Protein AF-A0A1N7RY72-F1 (afdb_monomer_lite)

Organism: NCBI:txid1701573

Secondary structure (DSSP, 8-state):
-PPP-THHHHHHHHHHHHHHHHHHHHHTSPPPHHHHHHHHHHHHHHH--S-GGGHHHHHHHHHHHHHHHHS-------HHHHHHHHHHHHTT--HHHHHHHHHHHHTT---

Sequence (111 aa):
MENYTGFVSDAILLSIGRAILRKQQRDGRSIGDAEARGHAQVLQGRYGFVQEKETDTFCNEVLRAFRYLEQRELQAISKLAYANFRVDELIGNSVLDAELVQDLQSAGYPR

Foldseek 3Di:
DDDDDDPVLLVVLLVLLVVVVVVCVVVVHDDDLVRQLVSLLVVCVVPVNDDPVCSNVSSVSSSVSNVCVVPDPPPDDDPVVVVVVVVCVVVVVPCVPPPVVVVCVVVPNDD

pLDDT: mean 83.22, std 14.38, range [50.59, 97.81]

Radius of gyration: 18.68 Å; chains: 1; bounding box: 46×38×44 Å

Structure (mmCIF, N/CA/C/O backbone):
data_AF-A0A1N7RY72-F1
#
_entry.id   AF-A0A1N7RY72-F1
#
loop_
_atom_site.group_PDB
_atom_site.id
_atom_site.type_symbol
_atom_site.label_atom_id
_atom_site.label_alt_id
_atom_site.label_comp_id
_atom_site.label_asym_id
_atom_site.label_entity_id
_atom_site.label_seq_id
_atom_site.pdbx_PDB_ins_code
_atom_site.Cartn_x
_atom_site.Cartn_y
_atom_site.Cartn_z
_atom_site.occupancy
_atom_site.B_iso_or_equiv
_atom_site.auth_seq_id
_atom_site.auth_comp_id
_atom_site.auth_asym_id
_atom_site.auth_atom_id
_atom_site.pdbx_PDB_model_num
ATOM 1 N N . MET A 1 1 ? 22.060 -1.673 -5.890 1.00 55.62 1 MET A N 1
ATOM 2 C CA . MET A 1 1 ? 20.773 -2.180 -5.374 1.00 55.62 1 MET A CA 1
ATOM 3 C C . MET A 1 1 ? 20.175 -3.052 -6.451 1.00 55.62 1 MET A C 1
ATOM 5 O O . MET A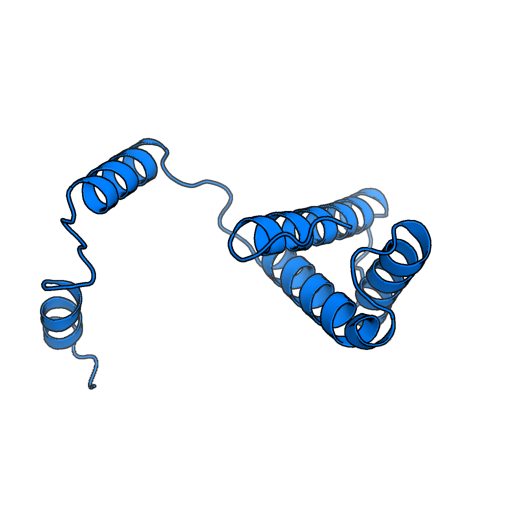 1 1 ? 20.173 -2.630 -7.600 1.00 55.62 1 MET A O 1
ATOM 9 N N . GLU A 1 2 ? 19.762 -4.268 -6.111 1.00 59.72 2 GLU A N 1
ATOM 10 C CA . GLU A 1 2 ? 18.975 -5.095 -7.026 1.00 59.72 2 GLU A CA 1
ATOM 11 C C . GLU A 1 2 ? 17.567 -4.501 -7.110 1.00 59.72 2 GLU A C 1
ATOM 13 O O . GLU A 1 2 ? 16.931 -4.262 -6.082 1.00 59.72 2 GLU A O 1
ATOM 18 N N . ASN A 1 3 ? 17.109 -4.204 -8.325 1.00 63.69 3 ASN A N 1
ATOM 19 C CA . ASN A 1 3 ? 15.781 -3.648 -8.549 1.00 63.69 3 ASN A CA 1
ATOM 20 C C . ASN A 1 3 ? 14.790 -4.798 -8.723 1.00 63.69 3 ASN A C 1
ATOM 22 O O . ASN A 1 3 ? 14.908 -5.587 -9.660 1.00 63.69 3 ASN A O 1
ATOM 26 N N . TYR A 1 4 ? 13.805 -4.874 -7.836 1.00 68.94 4 TYR A N 1
ATOM 27 C CA . TYR A 1 4 ? 12.691 -5.806 -7.965 1.00 68.94 4 TYR A CA 1
ATOM 28 C C . TYR A 1 4 ? 11.611 -5.212 -8.878 1.00 68.94 4 TYR A C 1
ATOM 30 O O . TYR A 1 4 ? 11.272 -4.038 -8.743 1.00 68.94 4 TYR A O 1
ATOM 38 N N . THR A 1 5 ? 11.058 -6.011 -9.795 1.00 64.06 5 THR A N 1
ATOM 39 C CA . THR A 1 5 ? 10.002 -5.588 -10.732 1.00 64.06 5 THR A CA 1
ATOM 40 C C . THR A 1 5 ? 8.740 -6.446 -10.589 1.00 64.06 5 THR A C 1
ATOM 42 O O . THR A 1 5 ? 8.791 -7.593 -10.134 1.00 64.06 5 THR A O 1
ATOM 45 N N . GLY A 1 6 ? 7.586 -5.890 -10.972 1.00 71.62 6 GLY A N 1
ATOM 46 C CA . GLY A 1 6 ? 6.309 -6.612 -11.026 1.00 71.62 6 GLY A CA 1
ATOM 47 C C . GLY A 1 6 ? 5.799 -7.077 -9.656 1.00 71.62 6 GLY A C 1
ATOM 48 O O . GLY A 1 6 ? 5.791 -6.323 -8.693 1.00 71.62 6 GLY A O 1
ATOM 49 N N . PHE A 1 7 ? 5.391 -8.344 -9.537 1.00 58.38 7 PHE A N 1
ATOM 50 C CA . PHE A 1 7 ? 4.754 -8.894 -8.326 1.00 58.38 7 PHE A CA 1
ATOM 51 C C . PHE A 1 7 ? 5.540 -8.651 -7.022 1.00 58.38 7 PHE A C 1
ATOM 53 O O . PHE A 1 7 ? 4.957 -8.500 -5.946 1.00 58.38 7 PHE A O 1
ATOM 60 N N . VAL A 1 8 ? 6.874 -8.599 -7.101 1.00 65.00 8 VAL A N 1
ATOM 61 C CA . VAL A 1 8 ? 7.720 -8.372 -5.923 1.00 65.00 8 VAL A CA 1
ATOM 62 C C . VAL A 1 8 ? 7.602 -6.932 -5.411 1.00 65.00 8 VAL A C 1
ATOM 64 O O . VAL A 1 8 ? 7.584 -6.735 -4.194 1.00 65.00 8 VAL A O 1
ATOM 67 N N . SER A 1 9 ? 7.449 -5.931 -6.289 1.00 77.81 9 SER A N 1
ATOM 68 C CA . SER A 1 9 ? 7.221 -4.548 -5.847 1.00 77.81 9 SER A CA 1
ATOM 69 C C . SER A 1 9 ? 5.875 -4.408 -5.139 1.00 77.81 9 SER A C 1
ATOM 71 O O . SER A 1 9 ? 5.806 -3.793 -4.074 1.00 77.81 9 SER A O 1
ATOM 73 N N . ASP A 1 10 ? 4.832 -5.067 -5.646 1.00 85.19 10 ASP A N 1
ATOM 74 C CA . ASP A 1 10 ? 3.495 -5.033 -5.042 1.00 85.19 10 ASP A CA 1
ATOM 75 C C . ASP A 1 10 ? 3.498 -5.666 -3.647 1.00 85.19 10 ASP A C 1
ATOM 77 O O . ASP A 1 10 ? 2.930 -5.125 -2.695 1.00 85.19 10 ASP A O 1
ATOM 81 N N . ALA A 1 11 ? 4.203 -6.790 -3.487 1.00 87.00 11 ALA A N 1
ATOM 82 C CA . ALA A 1 11 ? 4.359 -7.452 -2.197 1.00 87.00 11 ALA A CA 1
ATOM 83 C C . ALA A 1 11 ? 5.068 -6.561 -1.161 1.00 87.00 11 ALA A C 1
ATOM 85 O O . ALA A 1 11 ? 4.686 -6.566 0.017 1.00 87.00 11 ALA A O 1
ATOM 86 N N . ILE A 1 12 ? 6.069 -5.778 -1.580 1.00 89.75 12 ILE A N 1
ATOM 87 C CA . ILE A 1 12 ? 6.766 -4.820 -0.710 1.00 89.75 12 ILE A CA 1
ATOM 88 C C . ILE A 1 12 ? 5.812 -3.696 -0.292 1.00 89.75 12 ILE A C 1
ATOM 90 O O . ILE A 1 12 ? 5.652 -3.453 0.907 1.00 89.75 12 ILE A O 1
ATOM 94 N N . LEU A 1 13 ? 5.125 -3.063 -1.246 1.00 93.62 13 LEU A N 1
ATOM 95 C CA . LEU A 1 13 ? 4.180 -1.974 -0.979 1.00 93.62 13 LEU A CA 1
ATOM 96 C C . LEU A 1 13 ? 3.058 -2.416 -0.028 1.00 93.62 13 LEU A C 1
ATOM 98 O O . LEU A 1 13 ? 2.778 -1.746 0.968 1.00 93.62 13 LEU A O 1
ATOM 102 N N . LEU A 1 14 ? 2.474 -3.596 -0.261 1.00 93.19 14 LEU A N 1
ATOM 103 C CA . LEU A 1 14 ? 1.460 -4.187 0.616 1.00 93.19 14 LEU A CA 1
ATOM 104 C C . LEU A 1 14 ? 2.013 -4.530 2.004 1.00 93.19 14 LEU A C 1
ATOM 106 O O . LEU A 1 14 ? 1.319 -4.366 3.009 1.00 93.19 14 LEU A O 1
ATOM 110 N N . SER A 1 15 ? 3.259 -4.996 2.095 1.00 93.19 15 SER A N 1
ATOM 111 C CA . SER A 1 15 ? 3.891 -5.280 3.389 1.00 93.19 15 SER A CA 1
ATOM 112 C C . SER A 1 15 ? 4.084 -4.006 4.210 1.00 93.19 15 SER A C 1
ATOM 114 O O . SER A 1 15 ? 3.800 -4.003 5.412 1.00 93.19 15 SER A O 1
ATOM 116 N N . ILE A 1 16 ? 4.488 -2.911 3.562 1.00 95.56 16 ILE A N 1
ATOM 117 C CA . ILE A 1 16 ? 4.604 -1.595 4.193 1.00 95.56 16 ILE A CA 1
ATOM 118 C C . ILE A 1 16 ? 3.225 -1.085 4.624 1.00 95.56 16 ILE A C 1
ATOM 120 O O . ILE A 1 16 ? 3.043 -0.739 5.794 1.00 95.56 16 ILE A O 1
ATOM 124 N N . GLY A 1 17 ? 2.230 -1.119 3.733 1.00 95.31 17 GLY A N 1
ATOM 125 C CA . GLY A 1 17 ? 0.855 -0.728 4.056 1.00 95.31 17 GLY A CA 1
ATOM 126 C C . GLY A 1 17 ? 0.294 -1.504 5.255 1.00 95.31 17 GLY A C 1
ATOM 127 O O . GLY A 1 17 ? -0.314 -0.924 6.155 1.00 95.31 17 GLY A O 1
ATOM 128 N N . ARG A 1 18 ? 0.588 -2.808 5.355 1.00 94.75 18 ARG A N 1
ATOM 129 C CA . ARG A 1 18 ? 0.185 -3.648 6.495 1.00 94.75 18 ARG A CA 1
ATOM 130 C C . ARG A 1 18 ? 0.888 -3.252 7.791 1.00 94.75 18 ARG A C 1
ATOM 132 O O . ARG A 1 18 ? 0.286 -3.345 8.859 1.00 94.75 18 ARG A O 1
ATOM 139 N N . ALA A 1 19 ? 2.149 -2.830 7.730 1.00 95.81 19 ALA A N 1
ATOM 140 C CA . ALA A 1 19 ? 2.864 -2.338 8.904 1.00 95.81 19 ALA A CA 1
ATOM 141 C C . ALA A 1 19 ? 2.237 -1.041 9.445 1.00 95.81 19 ALA A C 1
ATOM 143 O O . ALA A 1 19 ? 2.074 -0.916 10.663 1.00 95.81 19 ALA A O 1
ATOM 144 N N . ILE A 1 20 ? 1.826 -0.132 8.552 1.00 96.12 20 ILE A N 1
ATOM 145 C CA . ILE A 1 20 ? 1.098 1.098 8.902 1.00 96.12 20 ILE A CA 1
ATOM 146 C C . ILE A 1 20 ? -0.268 0.752 9.510 1.00 96.12 20 ILE A C 1
ATOM 148 O O . ILE A 1 20 ? -0.587 1.220 10.600 1.00 96.12 20 ILE A O 1
ATOM 152 N N . LEU A 1 21 ? -1.032 -0.157 8.897 1.00 94.62 21 LEU A N 1
ATOM 153 C CA . LEU A 1 21 ? -2.329 -0.588 9.432 1.00 94.62 21 LEU A CA 1
ATOM 154 C C . LEU A 1 21 ? -2.212 -1.247 10.815 1.00 94.62 21 LEU A C 1
ATOM 156 O O . LEU A 1 21 ? -2.994 -0.957 11.717 1.00 94.62 21 LEU A O 1
ATOM 160 N N . ARG A 1 22 ? -1.189 -2.082 11.035 1.00 93.94 22 ARG A N 1
ATOM 161 C CA . ARG A 1 22 ? -0.899 -2.642 12.365 1.00 93.94 22 ARG A CA 1
ATOM 162 C C . ARG A 1 22 ? -0.562 -1.555 13.383 1.00 93.94 22 ARG A C 1
ATOM 164 O O . ARG A 1 22 ? -0.866 -1.728 14.557 1.00 93.94 22 ARG A O 1
ATOM 171 N N . LYS A 1 23 ? 0.086 -0.459 12.970 1.00 94.94 23 LYS A N 1
ATOM 172 C CA . LYS A 1 23 ? 0.324 0.693 13.850 1.00 94.94 23 LYS A CA 1
ATOM 173 C C . LYS A 1 23 ? -0.9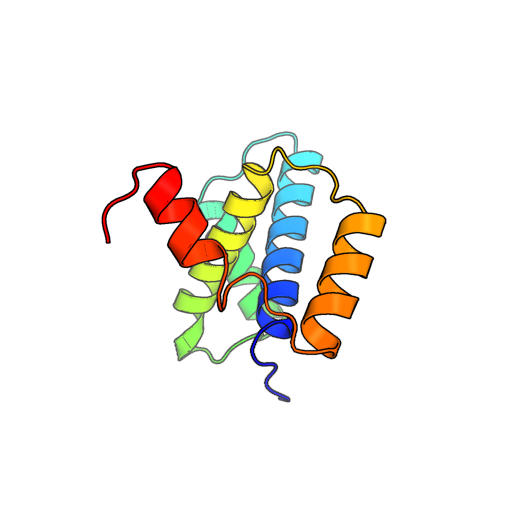93 1.371 14.226 1.00 94.94 23 LYS A C 1
ATOM 175 O O . LYS A 1 23 ? -1.226 1.533 15.414 1.00 94.94 23 LYS A O 1
ATOM 180 N N . GLN A 1 24 ? -1.864 1.656 13.258 1.00 94.25 24 GLN A N 1
ATOM 181 C CA . GLN A 1 24 ? -3.223 2.167 13.500 1.00 94.25 24 GLN A CA 1
ATOM 182 C C . GLN A 1 24 ? -3.989 1.302 14.514 1.00 94.25 24 GLN A C 1
ATOM 184 O O . GLN A 1 24 ? -4.548 1.818 15.478 1.00 94.25 24 GLN A O 1
ATOM 189 N N . GLN A 1 25 ? -3.950 -0.024 14.350 1.00 92.88 25 GLN A N 1
ATOM 190 C CA . GLN A 1 25 ? -4.603 -0.966 15.265 1.00 92.88 25 GLN A CA 1
ATOM 191 C C . GLN A 1 25 ? -4.000 -0.949 16.676 1.00 92.88 25 GLN A C 1
ATOM 193 O O . GLN A 1 25 ? -4.743 -0.955 17.653 1.00 92.88 25 GLN A O 1
ATOM 198 N N . ARG A 1 26 ? -2.666 -0.916 16.799 1.00 95.75 26 ARG A N 1
ATOM 199 C CA . ARG A 1 26 ? -1.987 -0.839 18.105 1.00 95.75 26 ARG A CA 1
ATOM 200 C C . ARG A 1 26 ? -2.252 0.479 18.824 1.00 95.75 26 ARG A C 1
ATOM 202 O O . ARG A 1 26 ? -2.416 0.475 20.037 1.00 95.75 26 ARG A O 1
ATOM 209 N N . ASP A 1 27 ? -2.269 1.580 18.081 1.00 94.75 27 ASP A N 1
ATOM 210 C CA . ASP A 1 27 ? -2.452 2.924 18.629 1.00 94.75 27 ASP A CA 1
ATOM 211 C C . ASP A 1 27 ? -3.934 3.221 18.933 1.00 94.75 27 ASP A C 1
ATOM 213 O O . ASP A 1 27 ? -4.239 4.236 19.554 1.00 94.75 27 ASP A O 1
ATOM 217 N N . GLY A 1 28 ? -4.862 2.361 18.490 1.00 93.00 28 GLY A N 1
ATOM 218 C CA . GLY A 1 28 ? -6.298 2.500 18.747 1.00 93.00 28 GLY A CA 1
ATOM 219 C C . GLY A 1 28 ? -6.931 3.733 18.097 1.00 93.00 28 GLY A C 1
ATOM 220 O O . GLY A 1 28 ? -7.995 4.174 18.527 1.00 93.00 28 GLY A O 1
ATOM 221 N N . ARG A 1 29 ? -6.288 4.309 17.075 1.00 94.81 29 ARG A N 1
ATOM 222 C CA . ARG A 1 29 ? -6.758 5.510 16.374 1.00 94.81 29 ARG A CA 1
ATOM 223 C C . ARG A 1 29 ? -6.564 5.389 14.873 1.00 94.81 29 ARG A C 1
ATOM 225 O O . ARG A 1 29 ? -5.613 4.761 14.416 1.00 94.81 29 ARG A O 1
ATOM 232 N N . SER A 1 30 ? -7.433 6.053 14.121 1.00 93.69 30 SER A N 1
ATOM 233 C CA . SER A 1 30 ? -7.297 6.147 12.668 1.00 93.69 30 SER A CA 1
ATOM 234 C C . SER A 1 30 ? -6.038 6.934 12.276 1.00 93.69 30 SER A C 1
ATOM 236 O O . SER A 1 30 ? -5.686 7.930 12.919 1.00 93.69 30 SER A O 1
ATOM 238 N N . ILE A 1 31 ? -5.360 6.465 11.229 1.00 96.44 31 ILE A N 1
ATOM 239 C CA . ILE A 1 31 ? -4.247 7.129 10.554 1.00 96.44 31 ILE A CA 1
ATOM 240 C C . ILE A 1 31 ? -4.794 7.757 9.263 1.00 96.44 31 ILE A C 1
ATOM 242 O O . ILE A 1 31 ? -5.292 7.087 8.351 1.00 96.44 31 ILE A O 1
ATOM 246 N N . GLY A 1 32 ? -4.705 9.085 9.183 1.00 94.88 32 GLY A N 1
ATOM 247 C CA . GLY A 1 32 ? -5.091 9.850 7.995 1.00 94.88 32 GLY A CA 1
ATOM 248 C C . GLY A 1 32 ? -4.077 9.724 6.853 1.00 94.88 32 GLY A C 1
ATOM 249 O O . GLY A 1 32 ? -2.958 9.252 7.047 1.00 94.88 32 GLY A O 1
ATOM 250 N N . ASP A 1 33 ? -4.442 10.192 5.656 1.00 96.94 33 ASP A N 1
ATOM 251 C CA . ASP A 1 33 ? -3.592 10.084 4.455 1.00 96.94 33 ASP A CA 1
ATOM 252 C C . ASP A 1 33 ? -2.238 10.773 4.624 1.00 96.94 33 ASP A C 1
ATOM 254 O O . ASP A 1 33 ? -1.198 10.202 4.295 1.00 96.94 33 ASP A O 1
ATOM 258 N N . ALA A 1 34 ? -2.242 11.987 5.180 1.00 96.94 34 ALA A N 1
ATOM 259 C CA . ALA A 1 34 ? -1.025 12.759 5.414 1.00 96.94 34 ALA A CA 1
ATOM 260 C C . ALA A 1 34 ? -0.063 12.029 6.363 1.00 96.94 34 ALA A C 1
ATOM 262 O O . ALA A 1 34 ? 1.148 12.016 6.147 1.00 96.94 34 ALA A O 1
ATOM 263 N N . GLU A 1 35 ? -0.603 11.375 7.391 1.00 97.31 35 GLU A N 1
ATOM 264 C CA . GLU A 1 35 ? 0.195 10.623 8.350 1.00 97.31 35 GLU A CA 1
ATOM 265 C C . GLU A 1 35 ? 0.715 9.308 7.755 1.00 97.31 35 GLU A C 1
ATOM 267 O O . GLU A 1 35 ? 1.894 8.992 7.911 1.00 97.31 35 GLU A O 1
ATOM 272 N N . ALA A 1 36 ? -0.117 8.568 7.016 1.00 96.75 36 ALA A N 1
ATOM 273 C CA . ALA A 1 36 ? 0.316 7.368 6.303 1.00 96.75 36 ALA A CA 1
ATOM 274 C C . ALA A 1 36 ? 1.438 7.688 5.299 1.00 96.75 36 ALA A C 1
ATOM 276 O O . ALA A 1 36 ? 2.440 6.970 5.239 1.00 96.75 36 ALA A O 1
ATOM 277 N N . ARG A 1 37 ? 1.323 8.809 4.573 1.00 97.81 37 ARG A N 1
ATOM 278 C CA . ARG A 1 37 ? 2.384 9.318 3.695 1.00 97.81 37 ARG A CA 1
ATOM 279 C C . ARG A 1 37 ? 3.646 9.677 4.485 1.00 97.81 37 ARG A C 1
ATOM 281 O O . ARG A 1 37 ? 4.741 9.306 4.072 1.00 97.81 37 ARG A O 1
ATOM 288 N N . GLY A 1 38 ? 3.508 10.329 5.640 1.00 97.38 38 GLY A N 1
ATOM 289 C CA . GLY A 1 38 ? 4.630 10.622 6.537 1.00 97.38 38 GLY A CA 1
ATOM 290 C C . GLY A 1 38 ? 5.352 9.356 7.010 1.00 97.38 38 GLY A C 1
ATOM 291 O O . GLY A 1 38 ? 6.580 9.299 7.007 1.00 97.38 38 GLY A O 1
ATOM 292 N N . HIS A 1 39 ? 4.614 8.293 7.339 1.00 97.69 39 HIS A N 1
ATOM 293 C CA . HIS A 1 39 ? 5.202 6.990 7.653 1.00 97.69 39 HIS A CA 1
ATOM 294 C C . HIS A 1 39 ? 5.952 6.383 6.465 1.00 97.69 39 HIS A C 1
ATOM 296 O O . HIS A 1 39 ? 7.061 5.879 6.651 1.00 97.69 39 HIS A O 1
ATOM 302 N N . ALA A 1 40 ? 5.398 6.466 5.253 1.00 97.06 40 ALA A N 1
ATOM 303 C CA . ALA A 1 40 ? 6.085 6.022 4.042 1.00 97.06 40 ALA A CA 1
ATO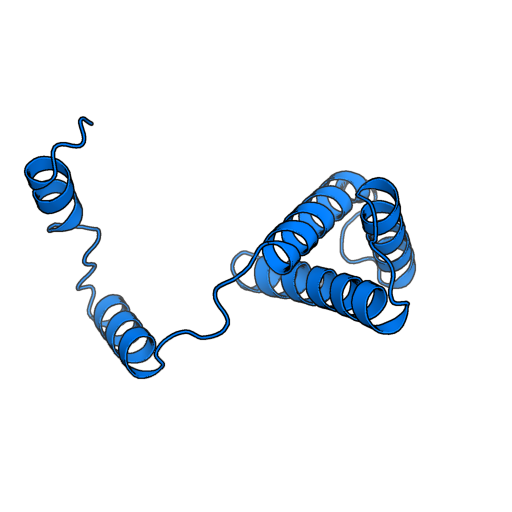M 304 C C . ALA A 1 40 ? 7.399 6.791 3.823 1.00 97.06 40 ALA A C 1
ATOM 306 O O . ALA A 1 40 ? 8.430 6.177 3.557 1.00 97.06 40 ALA A O 1
ATOM 307 N N . GLN A 1 41 ? 7.390 8.109 4.032 1.00 97.50 41 GLN A N 1
ATOM 308 C CA . GLN A 1 41 ? 8.572 8.958 3.895 1.00 97.50 41 GLN A CA 1
ATOM 309 C C . GLN A 1 41 ? 9.656 8.620 4.928 1.00 97.50 41 GLN A C 1
ATOM 311 O O . GLN A 1 41 ? 10.832 8.537 4.580 1.00 97.50 41 GLN A O 1
ATOM 316 N N . VAL A 1 42 ? 9.278 8.350 6.183 1.00 97.69 42 VAL A N 1
ATOM 317 C CA . VAL A 1 42 ? 10.218 7.886 7.220 1.00 97.69 42 VAL A CA 1
ATOM 318 C C . VAL A 1 42 ? 10.844 6.543 6.837 1.00 97.69 42 VAL A C 1
ATOM 320 O O . VAL A 1 42 ? 12.047 6.346 7.007 1.00 97.69 42 VAL A O 1
ATOM 323 N N . LEU A 1 43 ? 10.048 5.612 6.306 1.00 96.06 43 LEU A N 1
ATOM 324 C CA . LEU A 1 43 ? 10.543 4.310 5.859 1.00 96.06 43 LEU A CA 1
ATOM 325 C C . LEU A 1 43 ? 11.466 4.438 4.641 1.00 96.06 43 LEU A C 1
ATOM 327 O O . LEU A 1 43 ? 12.519 3.804 4.623 1.00 96.06 43 LEU A O 1
ATOM 331 N N . GLN A 1 44 ? 11.126 5.292 3.675 1.00 94.88 44 GLN A N 1
ATOM 332 C CA . GLN A 1 44 ? 11.992 5.614 2.543 1.00 94.88 44 GLN A CA 1
ATOM 333 C C . GLN A 1 44 ? 13.317 6.222 3.012 1.00 94.88 44 GLN A C 1
ATOM 335 O O . GLN A 1 44 ? 14.370 5.759 2.594 1.00 94.88 44 GLN A O 1
ATOM 340 N N . GLY A 1 45 ? 13.294 7.191 3.931 1.00 94.25 45 GLY A N 1
ATOM 341 C CA . GLY A 1 45 ? 14.517 7.788 4.474 1.00 94.25 45 GLY A CA 1
ATOM 342 C C . GLY A 1 45 ? 15.389 6.794 5.247 1.00 94.25 45 GLY A C 1
ATOM 343 O O . GLY A 1 45 ? 16.612 6.901 5.232 1.00 94.25 45 GLY A O 1
ATOM 344 N N . ARG A 1 46 ? 14.778 5.800 5.905 1.00 96.50 46 ARG A N 1
ATOM 345 C CA . ARG A 1 46 ? 15.503 4.790 6.687 1.00 96.50 46 ARG A CA 1
ATOM 346 C C . ARG A 1 46 ? 16.106 3.670 5.839 1.00 96.50 46 ARG A C 1
ATOM 348 O O . ARG A 1 46 ? 17.184 3.189 6.176 1.00 96.50 46 ARG A O 1
ATOM 355 N N . TYR A 1 47 ? 15.391 3.207 4.816 1.00 94.69 47 TYR A N 1
ATOM 356 C CA . TYR A 1 47 ? 15.747 1.995 4.067 1.00 94.69 47 TYR A CA 1
ATOM 357 C C . TYR A 1 47 ? 16.123 2.253 2.606 1.00 94.69 47 TYR A C 1
ATOM 359 O O . TYR A 1 47 ? 16.708 1.374 1.981 1.00 94.69 47 TYR A O 1
ATOM 367 N N . GLY A 1 48 ? 15.808 3.432 2.067 1.00 93.06 48 GLY A N 1
ATOM 368 C CA . GLY A 1 48 ? 16.148 3.822 0.702 1.00 93.06 48 GLY A CA 1
ATOM 369 C C . GLY A 1 48 ? 15.537 2.908 -0.356 1.00 93.06 48 GLY A C 1
ATOM 370 O O . GLY A 1 48 ? 16.246 2.509 -1.269 1.00 93.06 48 GLY A O 1
ATOM 371 N N . PHE A 1 49 ? 14.257 2.538 -0.229 1.00 90.25 49 PHE A N 1
ATOM 372 C CA . PHE A 1 49 ? 13.593 1.593 -1.139 1.00 90.25 49 PHE A CA 1
ATOM 373 C C . PHE A 1 49 ? 13.681 2.003 -2.611 1.00 90.25 49 PHE A C 1
ATOM 375 O O . PHE A 1 49 ? 13.829 1.142 -3.475 1.00 90.25 49 PHE A O 1
ATOM 382 N N . VAL A 1 50 ? 13.587 3.304 -2.888 1.00 92.31 50 VAL A N 1
ATOM 383 C CA . VAL A 1 50 ? 13.667 3.868 -4.243 1.00 92.31 50 VAL A CA 1
ATOM 384 C C . VAL A 1 50 ? 14.691 5.000 -4.330 1.00 92.31 50 VAL A C 1
ATOM 386 O O . VAL A 1 50 ? 15.203 5.470 -3.312 1.00 92.31 50 VAL A O 1
ATOM 389 N N . GLN A 1 51 ? 14.991 5.469 -5.544 1.00 93.31 51 GLN A N 1
ATOM 390 C CA . GLN A 1 51 ? 15.819 6.665 -5.734 1.00 93.31 51 GLN A CA 1
ATOM 391 C C . GLN A 1 51 ? 15.095 7.917 -5.222 1.00 93.31 51 GLN A C 1
ATOM 393 O O . GLN A 1 51 ? 13.869 7.983 -5.241 1.00 93.31 51 GLN A O 1
ATOM 398 N N . GLU A 1 52 ? 15.846 8.948 -4.823 1.00 90.81 52 GLU A N 1
ATOM 399 C CA . GLU A 1 52 ? 15.278 10.174 -4.240 1.00 90.81 52 GLU A CA 1
ATOM 400 C C . GLU A 1 52 ? 14.196 10.808 -5.129 1.00 90.81 52 GLU A C 1
ATOM 402 O O . GLU A 1 52 ? 13.117 11.138 -4.640 1.00 90.81 52 GLU A O 1
ATOM 407 N N . LYS A 1 53 ? 14.432 10.855 -6.447 1.00 94.38 53 LYS A N 1
ATOM 408 C CA . LYS A 1 53 ? 13.483 11.372 -7.450 1.00 94.38 53 LYS A CA 1
ATOM 409 C C . LYS A 1 53 ? 12.143 10.619 -7.507 1.00 94.38 53 LYS A C 1
ATOM 411 O O . LYS A 1 53 ? 11.176 11.144 -8.042 1.00 94.38 53 LYS A O 1
ATOM 416 N N . GLU A 1 54 ? 12.090 9.389 -6.997 1.00 94.75 54 GLU A N 1
ATOM 417 C CA . GLU A 1 54 ? 10.903 8.525 -7.004 1.00 94.75 54 GLU A CA 1
ATOM 418 C C . GLU A 1 54 ? 10.204 8.487 -5.639 1.00 94.75 54 GLU A C 1
ATOM 420 O O . GLU A 1 54 ? 9.184 7.816 -5.487 1.00 94.75 54 GLU A O 1
ATOM 425 N N . THR A 1 55 ? 10.721 9.219 -4.646 1.00 94.81 55 THR A N 1
ATOM 426 C CA . THR A 1 55 ? 10.211 9.217 -3.266 1.00 94.81 55 THR A CA 1
ATOM 427 C C . THR A 1 55 ? 8.729 9.563 -3.198 1.00 94.81 55 THR A C 1
ATOM 429 O O . THR A 1 55 ? 7.973 8.885 -2.506 1.00 94.81 55 THR A O 1
ATOM 432 N N . ASP A 1 56 ? 8.286 10.587 -3.928 1.00 95.75 56 ASP A N 1
ATOM 433 C CA . ASP A 1 56 ? 6.878 10.987 -3.913 1.00 95.75 56 ASP A CA 1
ATOM 434 C C . ASP A 1 56 ? 5.965 9.919 -4.515 1.00 95.75 56 ASP A C 1
ATOM 436 O O . ASP A 1 56 ? 4.905 9.628 -3.955 1.00 95.75 56 ASP A O 1
ATOM 440 N N . THR A 1 57 ? 6.393 9.290 -5.612 1.00 95.81 57 THR A N 1
ATOM 441 C CA . THR A 1 57 ? 5.673 8.171 -6.226 1.00 95.81 57 THR A CA 1
ATOM 442 C C . THR A 1 57 ? 5.587 7.002 -5.255 1.00 95.81 57 THR A C 1
ATOM 444 O O . THR A 1 57 ? 4.492 6.524 -4.978 1.00 95.81 57 THR A O 1
ATOM 447 N N . PHE A 1 58 ? 6.709 6.599 -4.656 1.00 95.44 58 PHE A N 1
ATOM 448 C CA . PHE A 1 58 ? 6.746 5.535 -3.656 1.00 95.44 58 PHE A CA 1
ATOM 449 C C . PHE A 1 58 ? 5.800 5.810 -2.480 1.00 95.44 58 PHE A C 1
ATOM 451 O O . PHE A 1 58 ? 5.012 4.946 -2.100 1.00 95.44 58 PHE A O 1
ATOM 458 N N . CYS A 1 59 ? 5.820 7.027 -1.933 1.00 96.94 59 CYS A N 1
ATOM 459 C CA . CYS A 1 59 ? 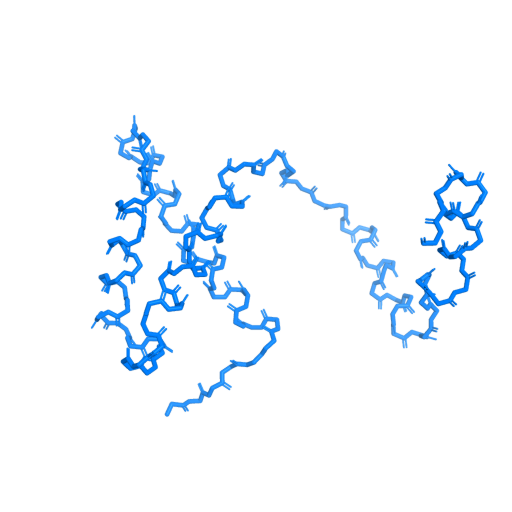4.934 7.424 -0.843 1.00 96.94 59 CYS A CA 1
ATOM 460 C C . CYS A 1 59 ? 3.448 7.342 -1.234 1.00 96.94 59 CYS A C 1
ATOM 462 O O . CYS A 1 59 ? 2.627 6.896 -0.431 1.00 96.94 59 CYS A O 1
ATOM 464 N N . ASN A 1 60 ? 3.099 7.731 -2.464 1.00 97.06 60 ASN A N 1
ATOM 465 C CA . ASN A 1 60 ? 1.735 7.610 -2.981 1.00 97.06 60 ASN A CA 1
ATOM 466 C C . ASN A 1 60 ? 1.318 6.144 -3.172 1.00 97.06 60 ASN A C 1
ATOM 468 O O . ASN A 1 60 ? 0.195 5.783 -2.823 1.00 97.06 60 ASN A O 1
ATOM 472 N N . GLU A 1 61 ? 2.206 5.290 -3.680 1.00 96.19 61 GLU A N 1
ATOM 473 C CA . GLU A 1 61 ? 1.917 3.861 -3.845 1.00 96.19 61 GLU A CA 1
ATOM 474 C C . GLU A 1 61 ? 1.753 3.152 -2.494 1.00 96.19 61 GLU A C 1
ATOM 476 O O . GLU A 1 61 ? 0.832 2.354 -2.312 1.00 96.19 61 GLU A O 1
ATOM 481 N N . VAL A 1 62 ? 2.570 3.498 -1.494 1.00 96.69 62 VAL A N 1
ATOM 482 C CA . VAL A 1 62 ? 2.390 3.003 -0.121 1.00 96.69 62 VAL A CA 1
ATOM 483 C C . VAL A 1 62 ? 1.052 3.460 0.461 1.00 96.69 62 VAL A C 1
ATOM 485 O O . VAL A 1 62 ? 0.367 2.662 1.103 1.00 96.69 62 VAL A O 1
ATOM 488 N N . LEU A 1 63 ? 0.648 4.714 0.230 1.00 97.00 63 LEU A N 1
ATOM 489 C CA . LEU A 1 63 ? -0.656 5.217 0.668 1.00 97.00 63 LEU A CA 1
ATOM 490 C C . LEU A 1 63 ? -1.806 4.420 0.034 1.00 97.00 63 LEU A C 1
ATOM 492 O O . LEU A 1 63 ? -2.725 4.002 0.742 1.00 97.00 63 LEU A O 1
ATOM 496 N N . ARG A 1 64 ? -1.740 4.154 -1.276 1.00 95.12 64 ARG A N 1
ATOM 497 C CA . ARG A 1 64 ? -2.728 3.314 -1.971 1.00 95.12 64 ARG A CA 1
ATOM 498 C C . ARG A 1 64 ? -2.772 1.905 -1.391 1.00 95.12 64 ARG A C 1
ATOM 500 O O . ARG A 1 64 ? -3.856 1.409 -1.100 1.00 95.12 64 ARG A O 1
ATOM 507 N N . ALA A 1 65 ? -1.615 1.287 -1.158 1.00 94.62 65 ALA A N 1
ATOM 508 C CA . ALA A 1 65 ? -1.527 -0.034 -0.544 1.00 94.62 65 ALA A CA 1
ATOM 509 C C . ALA A 1 65 ? -2.123 -0.054 0.875 1.00 94.62 65 ALA A C 1
ATOM 511 O O . ALA A 1 65 ? -2.831 -0.994 1.236 1.00 94.62 65 ALA A O 1
ATOM 512 N N . PHE A 1 66 ? -1.876 0.987 1.674 1.00 95.31 66 PHE A N 1
ATOM 513 C CA . PHE A 1 66 ? -2.469 1.146 3.000 1.00 95.31 66 PHE A CA 1
ATOM 514 C C . PHE A 1 66 ? -4.001 1.235 2.935 1.00 95.31 66 PHE A C 1
ATOM 516 O O . PHE A 1 66 ? -4.671 0.458 3.613 1.00 95.31 66 PHE A O 1
ATOM 523 N N . ARG A 1 67 ? -4.562 2.105 2.085 1.00 93.94 67 ARG A N 1
ATOM 524 C CA . ARG A 1 67 ? -6.022 2.250 1.936 1.00 93.94 67 ARG A CA 1
ATOM 525 C C . ARG A 1 67 ? -6.681 0.999 1.375 1.00 93.94 67 ARG A C 1
ATOM 527 O O . ARG A 1 67 ? -7.716 0.583 1.885 1.00 93.94 67 ARG A O 1
ATOM 534 N N . TYR A 1 68 ? -6.041 0.350 0.405 1.00 92.38 68 TYR A N 1
ATOM 535 C CA . TYR A 1 68 ? -6.486 -0.942 -0.103 1.00 92.38 68 TYR A CA 1
ATOM 536 C C . TYR A 1 68 ? -6.606 -1.982 1.017 1.00 92.38 68 TYR A C 1
ATOM 538 O O . TYR A 1 68 ? -7.582 -2.721 1.065 1.00 92.38 68 TYR A O 1
ATOM 546 N N . LEU A 1 69 ? -5.633 -2.039 1.931 1.00 91.06 69 LEU A N 1
ATOM 547 C CA . LEU A 1 69 ? -5.652 -2.975 3.056 1.00 91.06 69 LEU A CA 1
ATOM 548 C C . LEU A 1 69 ? -6.663 -2.595 4.138 1.00 91.06 69 LEU A C 1
ATOM 550 O O . LEU A 1 69 ? -7.232 -3.490 4.755 1.00 91.06 69 LEU A O 1
ATOM 554 N N . GLU A 1 70 ? -6.870 -1.304 4.384 1.00 90.12 70 GLU A N 1
ATOM 555 C CA . GLU A 1 70 ? -7.837 -0.818 5.368 1.00 90.12 70 GLU A CA 1
ATOM 556 C C . GLU A 1 70 ? -9.285 -1.087 4.937 1.00 90.12 70 GLU A C 1
ATOM 558 O O . GLU A 1 70 ? -10.101 -1.501 5.753 1.00 90.12 70 GLU A O 1
ATOM 563 N N . GLN A 1 71 ? -9.589 -0.900 3.651 1.00 86.88 71 GLN A N 1
ATOM 564 C CA . GLN A 1 71 ? -10.923 -1.109 3.077 1.00 86.88 71 GLN A CA 1
ATOM 565 C C . GLN A 1 71 ? -11.227 -2.583 2.784 1.00 86.88 71 GLN A C 1
ATOM 567 O O . GLN A 1 71 ? -12.329 -2.926 2.357 1.00 86.88 71 GLN A O 1
ATOM 572 N N . ARG A 1 72 ? -10.247 -3.475 2.954 1.00 79.44 72 ARG A N 1
ATOM 573 C CA . ARG A 1 72 ? -10.395 -4.867 2.544 1.00 79.44 72 ARG A CA 1
ATOM 574 C C . ARG A 1 72 ? -11.271 -5.636 3.529 1.00 79.44 72 ARG A C 1
ATOM 576 O O . ARG A 1 72 ? -10.822 -6.030 4.600 1.00 79.44 72 ARG A O 1
ATOM 583 N N . GLU A 1 73 ? -12.489 -5.951 3.108 1.00 60.81 73 GLU A N 1
ATOM 584 C CA . GLU A 1 73 ? -13.374 -6.883 3.825 1.00 60.81 73 GLU A CA 1
ATOM 585 C C . GLU A 1 73 ? -13.030 -8.355 3.538 1.00 60.81 73 GLU A C 1
ATOM 587 O O . GLU A 1 73 ? -13.369 -9.259 4.304 1.00 60.81 73 GLU A O 1
ATOM 592 N N . LEU A 1 74 ? -12.312 -8.614 2.440 1.00 64.50 74 LEU A N 1
ATOM 593 C CA . LEU A 1 74 ? -11.941 -9.961 2.018 1.00 64.50 74 LEU A CA 1
ATOM 594 C C . LEU A 1 74 ? -10.815 -10.527 2.903 1.00 64.50 74 LEU A C 1
ATOM 596 O O . LEU A 1 74 ? -9.631 -10.268 2.670 1.00 64.50 74 LEU A O 1
ATOM 600 N N . GLN A 1 75 ? -11.182 -11.319 3.914 1.00 62.66 75 GLN A N 1
ATOM 601 C CA . GLN A 1 75 ? -10.225 -11.873 4.882 1.00 62.66 75 GLN A CA 1
ATOM 602 C C . GLN A 1 75 ? -9.467 -13.114 4.388 1.00 62.66 75 GLN A C 1
ATOM 604 O O . GLN A 1 75 ? -8.354 -13.374 4.847 1.00 62.66 75 GLN A O 1
ATOM 609 N N . ALA A 1 76 ? -10.038 -13.882 3.456 1.00 69.12 76 ALA A N 1
ATOM 610 C CA . ALA A 1 76 ? -9.442 -15.120 2.965 1.00 69.12 76 ALA A CA 1
ATOM 611 C C . ALA A 1 76 ? -9.802 -15.400 1.501 1.00 69.12 76 ALA A C 1
ATOM 613 O O . ALA A 1 76 ? -10.830 -14.957 0.998 1.00 69.12 76 ALA A O 1
ATOM 614 N N . ILE A 1 77 ? -8.943 -16.172 0.836 1.00 77.94 77 ILE A N 1
ATOM 615 C CA . ILE A 1 77 ? -9.152 -16.694 -0.518 1.00 77.94 77 ILE A CA 1
ATOM 616 C C . ILE A 1 77 ? -9.123 -18.224 -0.431 1.00 77.94 77 ILE A C 1
ATOM 618 O O . ILE A 1 77 ? -8.332 -18.791 0.329 1.00 77.94 77 ILE A O 1
ATOM 622 N N . SER A 1 78 ? -9.979 -18.903 -1.200 1.00 82.69 78 SER A N 1
ATOM 623 C CA . SER A 1 78 ? -9.982 -20.367 -1.281 1.00 82.69 78 SER A CA 1
ATOM 624 C C . SER A 1 78 ? -8.657 -20.878 -1.853 1.00 82.69 78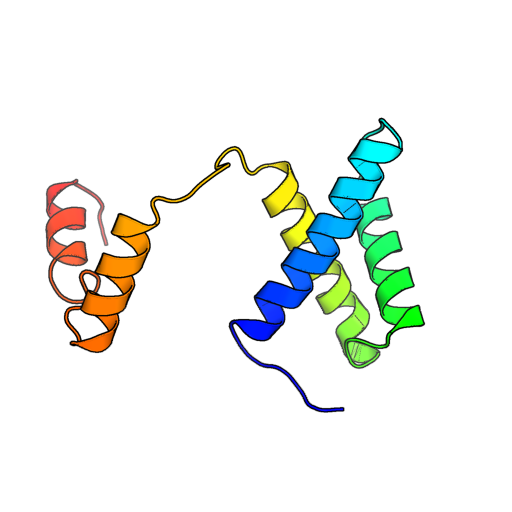 SER A C 1
ATOM 626 O O . SER A 1 78 ? -8.308 -20.595 -2.999 1.00 82.69 78 SER A O 1
ATOM 628 N N . LYS A 1 79 ? -7.922 -21.669 -1.059 1.00 78.75 79 LYS A N 1
ATOM 629 C CA . LYS A 1 79 ? -6.659 -22.292 -1.490 1.00 78.75 79 LYS A CA 1
ATOM 630 C C . LYS A 1 79 ? -6.856 -23.219 -2.687 1.00 78.75 79 LYS A C 1
ATOM 632 O O . LYS A 1 79 ? -6.000 -23.258 -3.560 1.00 78.75 79 LYS A O 1
ATOM 637 N N . LEU A 1 80 ? -7.979 -23.938 -2.715 1.00 84.31 80 LEU A N 1
ATOM 638 C CA . LEU A 1 80 ? -8.327 -24.828 -3.818 1.00 84.31 80 LEU A CA 1
ATOM 639 C C . LEU A 1 80 ? -8.562 -24.029 -5.104 1.00 84.31 80 LEU A C 1
ATOM 641 O O . LEU A 1 80 ? -8.000 -24.371 -6.135 1.00 84.31 80 LEU A O 1
ATOM 645 N N . ALA A 1 81 ? -9.311 -22.924 -5.025 1.00 82.38 81 ALA A N 1
ATOM 646 C CA . ALA A 1 81 ? -9.535 -22.053 -6.179 1.00 82.38 81 ALA A CA 1
ATOM 647 C C . ALA A 1 81 ? -8.220 -21.454 -6.701 1.00 82.38 81 ALA A C 1
ATOM 649 O O . ALA A 1 81 ? -7.987 -21.438 -7.903 1.00 82.38 81 ALA A O 1
ATOM 650 N N . TYR A 1 82 ? -7.329 -21.023 -5.801 1.00 83.25 82 TYR A N 1
ATOM 651 C CA . TYR A 1 82 ? -6.006 -20.536 -6.191 1.00 83.25 82 TYR A CA 1
ATOM 652 C C . TYR A 1 82 ? -5.155 -21.623 -6.859 1.00 83.25 82 TYR A C 1
ATOM 654 O O . TYR A 1 82 ? -4.495 -21.353 -7.857 1.00 83.25 82 TYR A O 1
ATOM 662 N N . ALA A 1 83 ? -5.172 -22.851 -6.335 1.00 78.56 83 ALA A N 1
ATOM 663 C CA . ALA A 1 83 ? -4.451 -23.967 -6.938 1.00 78.56 83 ALA A CA 1
ATOM 664 C C . ALA A 1 83 ? -4.972 -24.276 -8.349 1.00 78.56 83 ALA A C 1
ATOM 666 O O . ALA A 1 83 ? -4.164 -24.407 -9.262 1.00 78.56 83 ALA A O 1
ATOM 667 N N . ASN A 1 84 ? -6.295 -24.312 -8.532 1.00 82.81 84 ASN A N 1
ATOM 668 C CA . ASN A 1 84 ? -6.919 -24.516 -9.840 1.00 82.81 84 ASN A CA 1
ATOM 669 C C . ASN A 1 84 ? -6.513 -23.414 -10.824 1.00 82.81 84 ASN A C 1
ATOM 671 O O . ASN A 1 84 ? -5.959 -23.720 -11.871 1.00 82.81 84 ASN A O 1
ATOM 675 N N . PHE A 1 85 ? -6.640 -22.144 -10.427 1.00 83.56 85 PHE A N 1
ATOM 676 C CA . PHE A 1 85 ? -6.193 -21.005 -11.234 1.00 83.56 85 PHE A CA 1
ATOM 677 C C . PHE A 1 85 ? -4.719 -21.125 -11.656 1.00 83.56 85 PHE A C 1
ATOM 679 O O . PHE A 1 85 ? -4.363 -20.866 -12.799 1.00 83.56 85 PHE A O 1
ATOM 686 N N . ARG A 1 86 ? -3.835 -21.549 -10.743 1.00 79.69 86 ARG A N 1
ATOM 687 C CA . ARG A 1 86 ? -2.410 -21.750 -11.052 1.00 79.69 86 ARG A CA 1
ATOM 688 C C . ARG A 1 86 ? -2.165 -22.900 -12.026 1.00 79.69 86 ARG A C 1
ATOM 690 O O . ARG A 1 86 ? -1.198 -22.823 -12.779 1.00 79.69 86 ARG A O 1
ATOM 697 N N . VAL A 1 87 ? -2.979 -23.954 -11.979 1.00 83.62 87 VAL A N 1
ATOM 698 C CA . VAL A 1 87 ? -2.931 -25.050 -12.955 1.00 83.62 87 VAL A CA 1
ATOM 699 C C . VAL A 1 87 ? -3.385 -24.543 -14.320 1.00 83.62 87 VAL A C 1
ATOM 701 O O . VAL A 1 87 ? -2.650 -24.745 -15.281 1.00 83.62 87 VAL A O 1
ATOM 704 N N . ASP A 1 88 ? -4.515 -23.835 -14.383 1.00 80.38 88 ASP A N 1
ATOM 705 C CA . ASP A 1 88 ? -5.077 -23.273 -15.618 1.00 80.38 88 ASP A CA 1
ATOM 706 C C . ASP A 1 88 ? -4.087 -22.332 -16.324 1.00 80.38 88 ASP A C 1
ATOM 708 O O . ASP A 1 88 ? -3.812 -22.493 -17.514 1.00 80.38 88 ASP A O 1
ATOM 712 N N . GLU A 1 89 ? -3.451 -21.429 -15.572 1.00 79.94 89 GLU A N 1
ATOM 713 C CA . GLU A 1 89 ? -2.400 -20.536 -16.080 1.00 79.94 89 GLU A CA 1
ATOM 714 C C . GLU A 1 89 ? -1.185 -21.300 -16.630 1.00 79.94 89 GLU A C 1
ATOM 716 O O . GLU A 1 89 ? -0.590 -20.902 -17.630 1.00 79.94 89 GLU A O 1
ATOM 721 N N . LEU A 1 90 ? -0.792 -22.409 -15.992 1.00 75.19 90 LEU A N 1
ATOM 722 C CA . LEU A 1 90 ? 0.393 -23.175 -16.386 1.00 75.19 90 LEU A CA 1
ATOM 723 C C . LEU A 1 90 ? 0.175 -23.976 -17.674 1.00 75.19 90 LEU A C 1
ATOM 725 O O . LEU A 1 90 ? 1.117 -24.165 -18.443 1.00 75.19 90 LEU A O 1
ATOM 729 N N . ILE A 1 91 ? -1.049 -24.444 -17.912 1.00 82.62 91 ILE A N 1
ATOM 730 C CA . ILE A 1 91 ? -1.411 -25.196 -19.122 1.00 82.62 91 ILE A CA 1
ATOM 731 C C . ILE A 1 91 ? -1.906 -24.291 -20.260 1.00 82.62 91 ILE A C 1
ATOM 733 O O . ILE A 1 91 ? -2.292 -24.800 -21.310 1.00 82.62 91 ILE A O 1
ATOM 737 N N . GLY A 1 92 ? -1.884 -22.965 -20.071 1.00 69.81 92 GLY A N 1
ATOM 738 C CA . GLY A 1 92 ? -2.326 -21.989 -21.069 1.00 69.81 92 GLY A CA 1
ATOM 739 C C . GLY A 1 92 ? -3.841 -21.970 -21.284 1.00 69.81 92 GLY A C 1
ATOM 740 O O . GLY A 1 92 ? -4.304 -21.508 -22.322 1.00 69.81 92 GLY A O 1
ATOM 741 N N . ASN A 1 93 ? -4.615 -22.475 -20.321 1.00 68.75 93 ASN A N 1
ATOM 742 C CA . ASN A 1 93 ? -6.074 -22.451 -20.339 1.00 68.75 93 ASN A CA 1
ATOM 743 C C . ASN A 1 93 ? -6.574 -21.156 -19.682 1.00 68.75 93 ASN A C 1
ATOM 745 O O . ASN A 1 93 ? -7.217 -21.186 -18.632 1.00 68.75 93 ASN A O 1
ATOM 749 N N . SER A 1 94 ? -6.204 -19.999 -20.244 1.00 65.19 94 SER A N 1
ATOM 750 C CA . SER A 1 94 ? -6.611 -18.722 -19.660 1.00 65.19 94 SER A CA 1
ATOM 751 C C . SER A 1 94 ? -8.106 -18.500 -19.880 1.00 65.19 94 SER A C 1
ATOM 753 O O . SER A 1 94 ? -8.563 -18.251 -20.994 1.00 65.19 94 SER A O 1
ATOM 755 N N . VAL A 1 95 ? -8.875 -18.537 -18.790 1.00 61.91 95 VAL A N 1
ATOM 756 C CA . VAL A 1 95 ? -10.318 -18.219 -18.773 1.00 61.91 95 VAL A CA 1
ATOM 757 C C . VAL A 1 95 ? -10.592 -16.803 -19.320 1.00 61.91 95 VAL A C 1
ATOM 759 O O . VAL A 1 95 ? -11.684 -16.498 -19.800 1.00 61.91 95 VAL A O 1
ATOM 762 N N . LEU A 1 96 ? -9.578 -15.931 -19.301 1.00 64.56 96 LEU A N 1
ATOM 763 C CA . LEU A 1 96 ? -9.652 -14.565 -19.813 1.00 64.56 96 LEU A CA 1
ATOM 764 C C . LEU A 1 96 ? -9.593 -14.479 -21.352 1.00 64.56 96 LEU A C 1
ATOM 766 O O . LEU A 1 96 ? -10.032 -13.465 -21.893 1.00 64.56 96 LEU A O 1
ATOM 770 N N . ASP A 1 97 ? -9.109 -15.513 -22.055 1.00 65.19 97 ASP A N 1
ATOM 771 C CA . ASP A 1 97 ? -8.814 -15.439 -23.497 1.00 65.19 97 ASP A CA 1
ATOM 772 C C . ASP A 1 97 ? -9.981 -15.842 -24.421 1.00 65.19 97 ASP A C 1
ATOM 774 O O . ASP A 1 97 ? -10.022 -15.393 -25.568 1.00 65.19 97 ASP A O 1
ATOM 778 N N . ALA A 1 98 ? -10.953 -16.644 -23.968 1.00 58.12 98 ALA A N 1
ATOM 779 C CA . ALA A 1 98 ? -12.066 -17.089 -24.828 1.00 58.12 98 ALA A CA 1
ATOM 780 C C . ALA A 1 98 ? -13.465 -17.003 -24.186 1.00 58.12 98 ALA A C 1
ATOM 782 O O . ALA A 1 98 ? -14.424 -16.679 -24.887 1.00 58.12 98 ALA A O 1
ATOM 783 N N . GLU A 1 99 ? -13.599 -17.224 -22.875 1.00 57.78 99 GLU A N 1
ATOM 784 C CA . GLU A 1 99 ? -14.907 -17.265 -22.194 1.00 57.78 99 GLU A CA 1
ATOM 785 C C . GLU A 1 99 ? -15.332 -15.908 -21.626 1.00 57.78 99 GLU A C 1
ATOM 787 O O . GLU A 1 99 ? -16.487 -15.520 -21.780 1.00 57.78 99 GLU A O 1
ATOM 792 N N . LEU A 1 100 ? -14.405 -15.110 -21.081 1.00 57.28 100 LEU A N 1
ATOM 793 C CA . LEU A 1 100 ? -14.743 -13.824 -20.457 1.00 57.28 100 LEU A CA 1
ATOM 794 C C . LEU A 1 100 ? -15.456 -12.852 -21.417 1.00 57.28 100 LEU A C 1
ATOM 796 O O . LEU A 1 100 ? -16.352 -12.117 -21.010 1.00 57.28 100 LEU A O 1
ATOM 800 N N . VAL A 1 101 ? -15.099 -12.853 -22.704 1.00 57.94 101 VAL A N 1
ATOM 801 C CA . VAL A 1 101 ? -15.742 -11.990 -23.711 1.00 57.94 101 VAL A CA 1
ATOM 802 C C . VAL A 1 101 ? -17.176 -12.439 -24.003 1.00 57.94 101 VAL A C 1
ATOM 804 O O . VAL A 1 101 ? -18.051 -11.588 -24.161 1.00 57.94 101 VAL A O 1
ATOM 807 N N . GLN A 1 102 ? -17.432 -13.749 -24.064 1.00 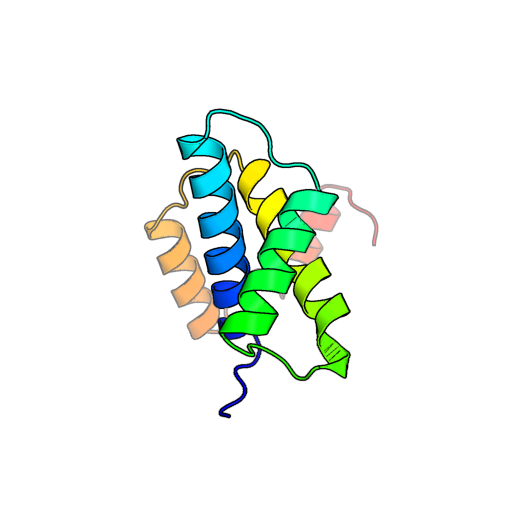63.62 102 GLN A N 1
ATOM 808 C CA . GLN A 1 102 ? -18.776 -14.289 -24.289 1.00 63.62 102 GLN A CA 1
ATOM 809 C C . GLN A 1 102 ? -19.648 -14.155 -23.038 1.00 63.62 102 GLN A C 1
ATOM 811 O O . GLN A 1 102 ? -20.808 -13.757 -23.148 1.00 63.62 102 GLN A O 1
ATOM 816 N N . ASP A 1 103 ? -19.080 -14.371 -21.854 1.00 64.00 103 ASP A N 1
ATOM 817 C CA . ASP A 1 103 ? -19.794 -14.260 -20.586 1.00 64.00 103 ASP A CA 1
ATOM 818 C C . ASP A 1 103 ? -20.149 -12.806 -20.261 1.00 64.00 103 ASP A C 1
ATOM 820 O O . ASP A 1 103 ? -21.294 -12.527 -19.908 1.00 64.00 103 ASP A O 1
ATOM 824 N N . LEU A 1 104 ? -19.236 -11.851 -20.477 1.00 62.41 104 LEU A N 1
ATOM 825 C CA . LEU A 1 104 ? -19.518 -10.421 -20.287 1.00 62.41 104 LEU A CA 1
ATOM 826 C C . LEU A 1 104 ? -20.561 -9.894 -21.285 1.00 62.41 104 LEU A C 1
ATOM 828 O O . LEU A 1 104 ? -21.399 -9.070 -20.915 1.00 62.41 104 LEU A O 1
ATOM 832 N N . GLN A 1 105 ? -20.564 -10.407 -22.520 1.00 64.19 105 GLN A N 1
ATOM 833 C CA . GLN A 1 105 ? -21.610 -10.111 -23.504 1.00 64.19 105 GLN A CA 1
ATOM 834 C C . GLN A 1 105 ? -22.958 -10.729 -23.115 1.00 64.19 105 GLN A C 1
ATOM 836 O O . GLN A 1 105 ? -23.987 -10.062 -23.230 1.00 64.19 105 GLN A O 1
ATOM 841 N N . SER A 1 106 ? -22.966 -11.968 -22.617 1.00 71.25 106 SER A N 1
ATOM 842 C CA . SER A 1 106 ? -24.184 -12.644 -22.150 1.00 71.25 106 SER A CA 1
ATOM 843 C C . SER A 1 106 ? -24.768 -12.003 -20.881 1.00 71.25 106 SER A C 1
ATOM 845 O O . SER A 1 106 ? -25.985 -11.988 -20.702 1.00 71.25 106 SER A O 1
ATOM 847 N N . ALA A 1 107 ? -23.916 -11.389 -20.051 1.00 73.62 107 ALA A N 1
ATOM 848 C CA . ALA A 1 107 ? -24.284 -10.626 -18.859 1.00 73.62 107 ALA A CA 1
ATOM 849 C C . ALA A 1 107 ? -24.665 -9.158 -19.152 1.00 73.62 107 ALA A C 1
ATOM 851 O O . ALA A 1 107 ? -25.030 -8.425 -18.232 1.00 73.62 107 ALA A O 1
ATOM 852 N N . GLY A 1 108 ? -24.618 -8.724 -20.418 1.00 62.09 108 GLY A N 1
ATOM 853 C CA . GLY A 1 108 ? -25.126 -7.420 -20.853 1.00 62.09 108 GLY A CA 1
ATOM 854 C C . GLY A 1 108 ? -24.164 -6.242 -20.679 1.00 62.09 108 GLY A C 1
ATOM 855 O O . GLY A 1 108 ? -24.609 -5.094 -20.736 1.00 62.09 108 GLY A O 1
ATOM 856 N N . TYR A 1 109 ? -22.866 -6.485 -20.491 1.00 53.16 109 TYR A N 1
ATOM 857 C CA . TYR A 1 109 ? -21.871 -5.413 -20.463 1.00 53.16 109 TYR A CA 1
ATOM 858 C C . TYR A 1 109 ? -21.443 -5.048 -21.897 1.00 53.16 109 TYR A C 1
ATOM 860 O O . TYR A 1 109 ? -20.939 -5.912 -22.621 1.00 53.16 109 TYR A O 1
ATOM 868 N N . PRO A 1 110 ? -21.649 -3.794 -22.352 1.00 51.66 110 PRO A N 1
ATOM 869 C CA . PRO A 1 110 ? -21.158 -3.357 -23.654 1.00 51.66 110 PRO A CA 1
ATOM 870 C C . PRO A 1 110 ? -19.629 -3.202 -23.637 1.00 51.66 110 PRO A C 1
ATOM 872 O O . PRO A 1 110 ? -19.038 -2.993 -22.578 1.00 51.66 110 PRO A O 1
ATOM 875 N N . ARG A 1 111 ? -19.020 -3.326 -24.825 1.00 50.59 111 ARG A N 1
ATOM 876 C CA . ARG A 1 111 ? -17.570 -3.178 -25.051 1.00 50.59 111 ARG A CA 1
ATOM 877 C C . ARG A 1 111 ? -16.995 -1.889 -24.475 1.00 50.59 111 ARG A C 1
ATOM 879 O O . ARG A 1 111 ? -17.651 -0.836 -24.639 1.00 50.59 111 ARG A O 1
#